Protein AF-A0A365P3J3-F1 (afdb_monomer)

Solvent-accessible surface area (backbone atoms only — not comparable to full-atom values): 4987 Å² total; per-residue (Å²): 133,80,88,69,74,53,51,79,74,48,73,48,77,46,69,47,99,87,66,49,78,41,58,31,37,36,19,47,33,75,55,99,86,45,53,24,37,37,33,28,46,79,90,37,84,74,49,77,43,71,53,41,52,15,77,87,78,61,50,82,38,75,79,90,57,91,59,64,54,40,72,67,61,69,50,68,70,69,84,119

Nearest PDB structures (foldseek):
  8oxh-assembly2_B  TM=5.139E-01  e=1.989E+00  Blumeria hordei
  4qn3-assembly1_A  TM=7.429E-01  e=9.033E+00  Influenza A virus (A/mallard/ALB/196/1996(H10N7))
  8oej-assembly1_D  TM=4.428E-01  e=2.469E+00  Pyrococcus abyssi

Radius of gyration: 14.74 Å; Cα contacts (8 Å, |Δi|>4): 128; chains: 1; bounding box: 42×31×33 Å

Organism: NCBI:txid37915

Mean predicted aligned error: 6.76 Å

Secondary structure (DSSP, 8-state):
----SSEEEEEEEEE-TTS-EEEEEEEEEEETTEEEEEEEETTEEEEEEE-EE-TTT--EE-S--SSS--HHHHHHTS--

pLDDT: mean 84.14, std 14.26, range [45.31, 96.12]

Sequence (80 aa):
MQDKPGQQLHSFETVTAEGDVILAETRLVVTAGVETVWQYERDRLADVRLAQRCLDCGDIVTPPAEGVTCWPCLNSSADL

Structure (mmCIF, N/CA/C/O backbone):
data_AF-A0A365P3J3-F1
#
_entry.id   AF-A0A365P3J3-F1
#
loop_
_atom_site.group_PDB
_atom_site.id
_atom_site.type_symbol
_atom_site.label_atom_id
_atom_site.label_alt_id
_atom_site.label_comp_id
_atom_site.label_asym_id
_atom_site.label_entity_id
_atom_site.label_seq_id
_atom_site.pdbx_PDB_ins_code
_atom_site.Cartn_x
_atom_site.Cartn_y
_atom_site.Cartn_z
_atom_site.occupancy
_atom_site.B_iso_or_equiv
_atom_site.auth_seq_id
_atom_site.auth_comp_id
_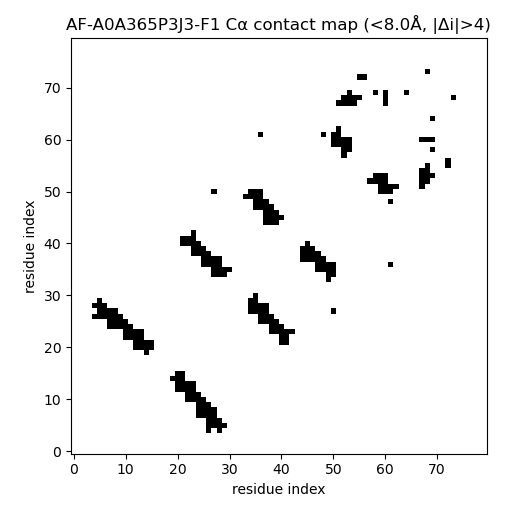atom_site.auth_asym_id
_atom_site.auth_atom_id
_atom_site.pdbx_PDB_model_num
ATOM 1 N N . MET A 1 1 ? -10.191 -16.905 10.147 1.00 51.31 1 MET A N 1
ATOM 2 C CA . MET A 1 1 ? -9.660 -15.829 9.284 1.00 51.31 1 MET A CA 1
ATOM 3 C C . MET A 1 1 ? -10.205 -16.051 7.884 1.00 51.31 1 MET A C 1
ATOM 5 O O . MET A 1 1 ? -10.437 -17.204 7.540 1.00 51.31 1 MET A O 1
ATOM 9 N N . GLN A 1 2 ? -10.444 -14.991 7.112 1.00 58.09 2 GLN A N 1
ATOM 10 C CA . GLN A 1 2 ? -10.493 -15.112 5.652 1.00 58.09 2 GLN A CA 1
ATOM 11 C C . GLN A 1 2 ? -9.059 -14.991 5.131 1.00 58.09 2 GLN A C 1
ATOM 13 O O . GLN A 1 2 ? -8.303 -14.166 5.648 1.00 58.09 2 GLN A O 1
ATOM 18 N N . ASP A 1 3 ? -8.694 -15.773 4.120 1.00 84.00 3 ASP A N 1
ATOM 19 C CA . ASP A 1 3 ? -7.390 -15.639 3.473 1.00 84.00 3 ASP A CA 1
ATOM 20 C C . ASP A 1 3 ? -7.380 -14.368 2.614 1.00 84.00 3 ASP A C 1
ATOM 22 O O . ASP A 1 3 ? -7.960 -14.316 1.527 1.00 84.00 3 ASP A O 1
ATOM 26 N N . LYS A 1 4 ? -6.759 -13.306 3.137 1.00 90.06 4 LYS A N 1
ATOM 27 C CA . LYS A 1 4 ? -6.626 -12.025 2.434 1.00 90.06 4 LYS A CA 1
ATOM 28 C C . LYS A 1 4 ? -5.637 -12.193 1.26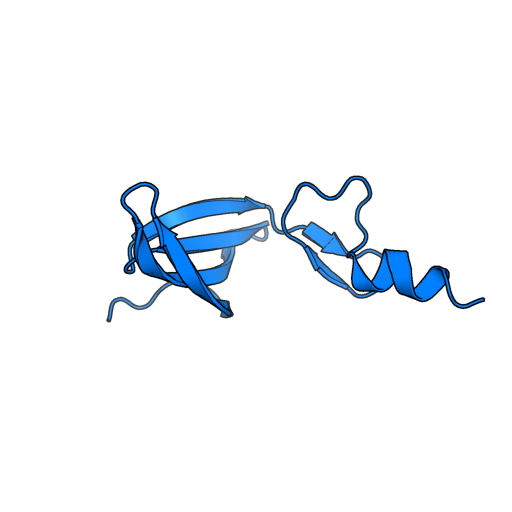7 1.00 90.06 4 LYS A C 1
ATOM 30 O O . LYS A 1 4 ? -4.518 -12.656 1.504 1.00 90.06 4 LYS A O 1
ATOM 35 N N . PRO A 1 5 ? -5.995 -11.821 0.023 1.00 94.00 5 PRO A N 1
ATOM 36 C CA . PRO A 1 5 ? -5.121 -11.983 -1.136 1.00 94.00 5 PRO A CA 1
ATOM 37 C C . PRO A 1 5 ? -3.795 -11.225 -1.001 1.00 94.00 5 PRO A C 1
ATOM 39 O O . PRO A 1 5 ? -3.696 -10.214 -0.305 1.00 94.00 5 PRO A O 1
ATOM 42 N N . GLY A 1 6 ? -2.782 -11.696 -1.730 1.00 93.69 6 GLY A N 1
ATOM 43 C CA . GLY A 1 6 ? -1.494 -11.015 -1.859 1.00 93.69 6 GLY A CA 1
ATOM 44 C C . GLY A 1 6 ? -0.537 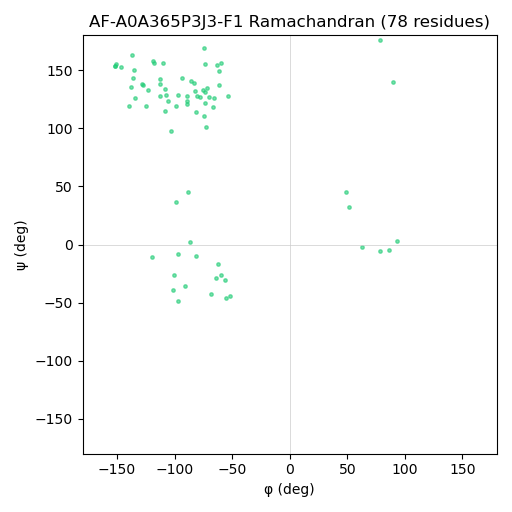-11.177 -0.675 1.00 93.69 6 GLY A C 1
ATOM 45 O O . GLY A 1 6 ? -0.857 -11.787 0.349 1.00 93.69 6 GLY A O 1
ATOM 46 N N . GLN A 1 7 ? 0.661 -10.619 -0.836 1.00 94.38 7 GLN A N 1
ATOM 47 C CA . GLN A 1 7 ? 1.716 -10.604 0.175 1.00 94.38 7 GLN A CA 1
ATOM 48 C C . GLN A 1 7 ? 1.456 -9.485 1.187 1.00 94.38 7 GLN A C 1
ATOM 50 O O . GLN A 1 7 ? 1.302 -8.330 0.807 1.00 94.38 7 GLN A O 1
ATOM 55 N N . GLN A 1 8 ? 1.465 -9.806 2.478 1.00 93.50 8 GLN A N 1
ATOM 56 C CA . GLN A 1 8 ? 1.422 -8.813 3.552 1.00 93.50 8 GLN A CA 1
ATOM 57 C C . GLN A 1 8 ? 2.706 -7.969 3.540 1.00 93.50 8 GLN A C 1
ATOM 59 O O . GLN A 1 8 ? 3.805 -8.522 3.547 1.00 93.50 8 GLN A O 1
ATOM 64 N N . LEU A 1 9 ? 2.561 -6.643 3.493 1.00 90.94 9 LEU A N 1
ATOM 65 C CA . LEU A 1 9 ? 3.670 -5.686 3.525 1.00 90.94 9 LEU A CA 1
ATOM 66 C C . LEU A 1 9 ? 3.889 -5.156 4.941 1.00 90.94 9 LEU A C 1
ATOM 68 O O . LEU A 1 9 ? 5.012 -5.147 5.438 1.00 90.94 9 LEU A O 1
ATOM 72 N N . HIS A 1 10 ? 2.810 -4.725 5.596 1.00 89.88 10 HIS A N 1
ATOM 73 C CA . HIS A 1 10 ? 2.867 -4.163 6.939 1.00 89.88 10 HIS A CA 1
ATOM 74 C C . HIS A 1 10 ? 1.567 -4.414 7.708 1.00 89.88 10 HIS A C 1
ATOM 76 O O . HIS A 1 10 ? 0.499 -4.556 7.111 1.00 89.88 10 HIS A O 1
ATOM 82 N N . SER A 1 11 ? 1.657 -4.423 9.036 1.00 93.00 11 SER A N 1
ATOM 83 C CA . SER A 1 11 ? 0.513 -4.420 9.949 1.00 93.00 11 SER A CA 1
ATOM 84 C C . SER A 1 11 ? 0.800 -3.462 11.090 1.00 93.00 11 SER A C 1
ATOM 86 O O . SER A 1 11 ? 1.908 -3.453 11.621 1.00 93.00 11 SER A O 1
ATOM 88 N N . PHE A 1 12 ? -0.191 -2.650 11.432 1.00 91.75 12 PHE A N 1
ATOM 89 C CA . PHE A 1 12 ? -0.047 -1.517 12.335 1.00 91.75 12 PHE A CA 1
ATOM 90 C C . PHE A 1 12 ? -1.368 -1.249 13.052 1.00 91.75 12 PHE A C 1
ATOM 92 O O . PHE A 1 12 ? -2.444 -1.554 12.536 1.00 91.75 12 PHE A O 1
ATOM 99 N N . GLU A 1 13 ? -1.288 -0.666 14.241 1.00 95.38 13 GLU A N 1
ATOM 100 C CA . GLU A 1 13 ? -2.462 -0.117 14.910 1.00 95.38 13 GLU A CA 1
ATOM 101 C C . GLU A 1 13 ? -2.737 1.294 14.376 1.00 95.38 13 GLU A C 1
ATOM 103 O O . GLU A 1 13 ? -1.815 2.078 14.149 1.00 95.38 13 GLU A O 1
ATOM 108 N N . THR A 1 14 ? -4.008 1.618 14.157 1.00 90.94 14 THR A N 1
ATOM 109 C CA . THR A 1 14 ? -4.463 2.958 13.764 1.00 90.94 14 THR A CA 1
ATOM 110 C C . THR A 1 14 ? -5.724 3.334 14.539 1.00 90.94 14 THR A C 1
ATOM 112 O O . THR A 1 14 ? -6.370 2.469 15.130 1.00 90.94 14 THR A O 1
ATOM 115 N N . VAL A 1 15 ? -6.064 4.621 14.568 1.00 92.50 15 VAL A N 1
ATOM 116 C CA . VAL A 1 15 ? -7.223 5.152 15.299 1.00 92.50 15 VAL A CA 1
ATOM 117 C C . VAL A 1 15 ? -8.310 5.546 14.300 1.00 92.50 15 VAL A C 1
ATOM 119 O O . VAL A 1 15 ? -8.032 6.265 13.339 1.00 92.50 15 VAL A O 1
ATOM 122 N N . THR A 1 16 ? -9.541 5.076 14.507 1.00 88.75 16 THR A N 1
ATOM 123 C CA . THR A 1 16 ? -10.688 5.439 13.659 1.00 88.75 16 THR A CA 1
ATOM 124 C C . THR A 1 16 ? -11.170 6.866 13.933 1.00 88.75 16 THR A C 1
ATOM 126 O O . THR A 1 16 ? -10.801 7.485 14.931 1.00 88.75 16 THR A O 1
ATOM 129 N N . ALA A 1 17 ? -12.052 7.395 13.077 1.00 88.12 17 ALA A N 1
ATOM 130 C CA . ALA A 1 17 ? -12.678 8.704 13.293 1.00 88.12 17 ALA A CA 1
ATOM 131 C C . ALA A 1 17 ? -13.494 8.771 14.603 1.00 88.12 17 ALA A C 1
ATOM 133 O O . ALA A 1 17 ? -13.643 9.839 15.192 1.00 88.12 17 ALA A O 1
ATOM 134 N N . GLU A 1 18 ? -13.989 7.625 15.072 1.00 92.44 18 GLU A N 1
ATOM 135 C CA . GLU A 1 18 ? -14.723 7.450 16.328 1.00 92.44 18 GLU A CA 1
ATOM 136 C C . GLU A 1 18 ? -13.806 7.342 17.562 1.00 92.44 18 GLU A C 1
ATOM 138 O O . GLU A 1 18 ? -14.297 7.391 18.689 1.00 92.44 18 GLU A O 1
ATOM 143 N N . GLY A 1 19 ? -12.487 7.212 17.369 1.00 93.50 19 GLY A N 1
ATOM 144 C CA . GLY A 1 19 ? -11.493 7.093 18.440 1.00 93.50 19 GLY A CA 1
ATOM 145 C C . GLY A 1 19 ? -11.135 5.660 18.853 1.00 93.50 19 GLY A C 1
ATOM 146 O O . GLY A 1 19 ? -10.324 5.488 19.764 1.00 93.50 19 GLY A O 1
ATOM 147 N N . ASP A 1 20 ? -11.686 4.633 18.198 1.00 94.50 20 ASP A N 1
ATOM 148 C CA . ASP A 1 20 ? -11.299 3.243 18.457 1.00 94.50 20 ASP A CA 1
ATOM 149 C C . ASP A 1 20 ? -9.895 2.959 17.905 1.00 94.50 20 ASP A C 1
ATOM 151 O O . ASP A 1 20 ? -9.612 3.248 16.741 1.00 94.50 20 ASP A O 1
ATOM 155 N N . VAL A 1 21 ? -9.046 2.286 18.687 1.00 95.75 21 VAL A N 1
ATOM 156 C CA . VAL A 1 21 ? -7.828 1.650 18.157 1.00 95.75 21 VAL A CA 1
ATOM 157 C C . VAL A 1 21 ? -8.215 0.376 17.404 1.00 95.75 21 VAL A C 1
ATOM 159 O O . VAL A 1 21 ? -9.002 -0.439 17.896 1.00 95.75 21 VAL A O 1
ATOM 162 N N . ILE A 1 22 ? -7.665 0.191 16.205 1.00 94.00 22 ILE A N 1
ATOM 163 C CA . ILE A 1 22 ? -7.917 -0.964 15.341 1.00 94.00 22 ILE A CA 1
ATOM 164 C C . ILE A 1 22 ? -6.621 -1.509 14.746 1.00 94.00 22 ILE A C 1
ATOM 166 O O . ILE A 1 22 ? -5.693 -0.756 14.462 1.00 94.00 22 ILE A O 1
ATOM 170 N N . LEU A 1 23 ? -6.591 -2.817 14.480 1.00 94.19 23 LEU A N 1
ATOM 171 C CA . LEU A 1 23 ? -5.557 -3.408 13.638 1.00 94.19 23 LEU A CA 1
ATOM 172 C C . LEU A 1 23 ? -5.877 -3.137 12.161 1.00 94.19 23 LEU A C 1
ATOM 174 O O . LEU A 1 23 ? -6.970 -3.465 11.677 1.00 94.19 23 LEU A O 1
ATOM 178 N N . ALA A 1 24 ? -4.894 -2.580 11.463 1.00 94.06 24 ALA A N 1
ATOM 179 C CA . ALA A 1 24 ? -4.868 -2.417 10.021 1.00 94.06 24 ALA A CA 1
ATOM 180 C C . ALA A 1 24 ? -3.682 -3.178 9.404 1.00 94.06 24 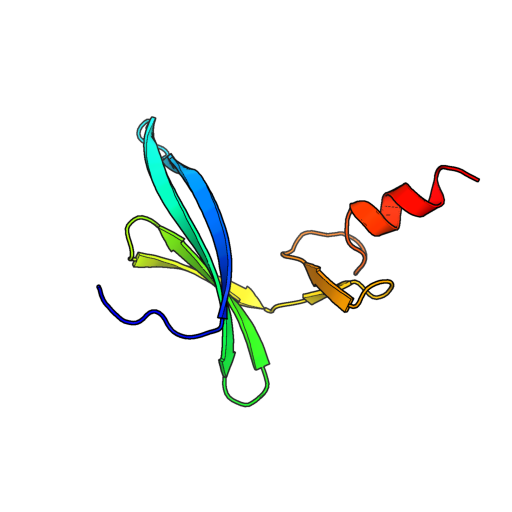ALA A C 1
ATOM 182 O O . ALA A 1 24 ? -2.687 -3.490 10.065 1.00 94.06 24 ALA A O 1
ATOM 183 N N . GLU A 1 25 ? -3.780 -3.491 8.115 1.00 94.69 25 GLU A N 1
ATOM 184 C CA . GLU A 1 25 ? -2.679 -4.073 7.346 1.00 94.69 25 GLU A CA 1
ATOM 185 C C . GLU A 1 25 ? -2.689 -3.609 5.890 1.00 94.69 25 GLU A C 1
ATOM 187 O O . GLU A 1 25 ? -3.743 -3.323 5.325 1.00 94.69 25 GLU A O 1
ATOM 192 N N . THR A 1 26 ? -1.515 -3.581 5.266 1.00 93.44 26 THR A N 1
ATOM 193 C CA . THR A 1 26 ? -1.360 -3.369 3.824 1.00 93.44 26 THR A CA 1
ATOM 194 C C . THR A 1 26 ? -0.822 -4.626 3.155 1.00 93.44 26 THR A C 1
ATOM 196 O O . THR A 1 26 ? 0.081 -5.292 3.670 1.00 93.44 26 THR A O 1
ATOM 199 N N . ARG A 1 27 ? -1.373 -4.962 1.984 1.00 94.69 27 ARG A N 1
ATOM 200 C CA . ARG A 1 27 ? -0.974 -6.129 1.185 1.00 94.69 27 ARG A CA 1
ATOM 201 C C . ARG A 1 27 ? -0.682 -5.733 -0.260 1.00 94.69 27 ARG A C 1
ATOM 203 O O . ARG A 1 27 ? -1.443 -4.970 -0.849 1.00 94.69 27 ARG A O 1
ATOM 210 N N . LEU A 1 28 ? 0.380 -6.288 -0.839 1.00 94.62 28 LEU A N 1
ATOM 211 C CA . LEU A 1 28 ? 0.650 -6.254 -2.275 1.00 94.62 28 LEU A CA 1
ATOM 212 C C . LEU A 1 28 ? -0.174 -7.343 -2.965 1.00 94.62 28 LEU A C 1
ATOM 214 O O . LEU A 1 28 ? 0.086 -8.534 -2.782 1.00 94.62 28 LEU A O 1
ATOM 218 N N . VAL A 1 29 ? -1.130 -6.936 -3.791 1.00 96.12 29 VAL A N 1
ATOM 219 C CA . VAL A 1 29 ? -1.940 -7.821 -4.632 1.00 96.12 29 VAL A CA 1
ATOM 220 C C . VAL A 1 29 ? -1.590 -7.564 -6.095 1.00 96.12 29 VAL A C 1
ATOM 222 O O . VAL A 1 29 ? -1.631 -6.423 -6.558 1.00 96.12 29 VAL A O 1
ATOM 225 N N . VAL A 1 30 ? -1.255 -8.627 -6.829 1.00 95.06 30 VAL A N 1
ATOM 226 C CA . VAL A 1 30 ? -0.928 -8.560 -8.260 1.00 95.06 30 VAL A CA 1
ATOM 227 C C . VAL A 1 30 ? -2.064 -9.189 -9.059 1.00 95.06 30 VAL A C 1
ATOM 229 O O . VAL A 1 30 ? -2.307 -10.390 -8.956 1.00 95.06 30 VAL A O 1
ATOM 232 N N . THR A 1 31 ? -2.748 -8.385 -9.872 1.00 94.69 31 THR A N 1
ATOM 233 C CA . THR A 1 31 ? -3.918 -8.808 -10.657 1.00 94.69 31 THR A CA 1
ATOM 234 C C . THR A 1 31 ? -3.675 -8.498 -12.128 1.00 94.69 31 THR A C 1
ATOM 236 O O . THR A 1 31 ? -3.468 -7.345 -12.490 1.00 94.69 31 TH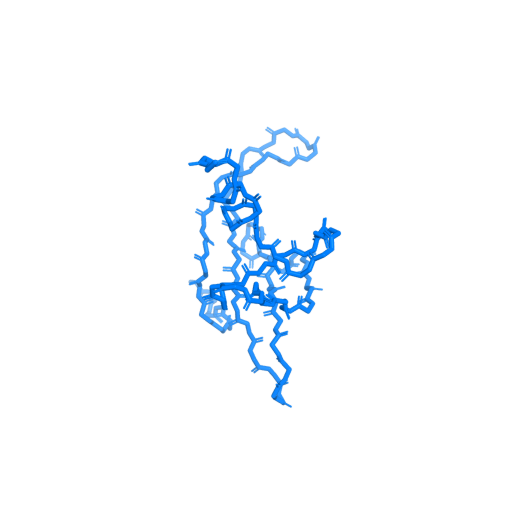R A O 1
ATOM 239 N N . ALA A 1 32 ? -3.678 -9.525 -12.987 1.00 94.25 32 ALA A N 1
ATOM 240 C CA . ALA A 1 32 ? -3.416 -9.396 -14.430 1.00 94.25 32 ALA A CA 1
ATOM 241 C C . ALA A 1 32 ? -2.116 -8.626 -14.785 1.00 94.25 32 ALA A C 1
ATOM 243 O O . ALA A 1 32 ? -2.048 -7.946 -15.805 1.00 94.25 32 ALA A O 1
ATOM 244 N N . GLY A 1 33 ? -1.085 -8.727 -13.936 1.00 91.44 33 GLY A N 1
ATOM 245 C CA . GLY A 1 33 ? 0.192 -8.017 -14.093 1.00 91.44 33 GLY A CA 1
ATOM 246 C C . GLY A 1 33 ? 0.227 -6.598 -13.509 1.00 91.44 33 GLY A C 1
ATOM 247 O O . GLY A 1 33 ? 1.292 -5.992 -13.487 1.00 91.44 33 GLY A O 1
ATOM 248 N N . VAL A 1 34 ? -0.894 -6.077 -12.999 1.00 91.62 34 VAL A N 1
ATOM 249 C CA . VAL A 1 34 ? -0.950 -4.791 -12.289 1.00 91.62 34 VAL A CA 1
ATOM 250 C C . VAL A 1 34 ? -0.699 -5.019 -10.800 1.00 91.62 34 VAL A C 1
ATOM 252 O O . VAL A 1 34 ? -1.420 -5.782 -10.154 1.00 91.62 34 VAL A O 1
ATOM 255 N N . GLU A 1 35 ? 0.309 -4.346 -10.249 1.00 92.88 35 GLU A N 1
ATOM 256 C CA . GLU A 1 35 ? 0.588 -4.328 -8.813 1.00 92.88 35 GLU A CA 1
ATOM 257 C C . GLU A 1 35 ? -0.296 -3.292 -8.094 1.00 92.88 35 GLU A C 1
ATOM 259 O O . GLU A 1 35 ? -0.397 -2.135 -8.507 1.00 92.88 35 GLU A O 1
ATOM 264 N N . THR A 1 36 ? -0.932 -3.694 -6.993 1.00 93.38 36 THR A N 1
ATOM 265 C CA . THR A 1 36 ? -1.810 -2.836 -6.179 1.00 93.38 36 THR A CA 1
ATOM 266 C C . THR A 1 36 ? -1.541 -3.019 -4.690 1.00 93.38 36 THR A C 1
ATOM 268 O O . THR A 1 36 ? -1.283 -4.133 -4.238 1.00 93.38 36 THR A O 1
ATOM 271 N N . VAL A 1 37 ? -1.624 -1.936 -3.915 1.00 93.81 37 VAL A N 1
ATOM 272 C CA . VAL A 1 37 ? -1.585 -1.968 -2.447 1.00 93.81 37 VAL A CA 1
ATOM 273 C C . VAL A 1 37 ? -3.015 -1.895 -1.925 1.00 93.81 37 VAL A C 1
ATOM 275 O O . VAL A 1 37 ? -3.728 -0.933 -2.202 1.00 93.81 37 VAL A O 1
ATOM 278 N N . TRP A 1 38 ? -3.434 -2.924 -1.194 1.00 95.00 38 TRP A N 1
ATOM 279 C CA . TRP A 1 38 ? -4.758 -3.034 -0.580 1.00 95.00 38 TRP A CA 1
ATOM 280 C C . TRP A 1 38 ? -4.615 -2.798 0.926 1.00 95.00 38 TRP A C 1
ATOM 282 O O . TRP A 1 38 ? -3.845 -3.508 1.576 1.00 95.00 38 TRP A O 1
ATOM 292 N N . GLN A 1 39 ? -5.341 -1.824 1.477 1.00 93.94 39 GLN A N 1
ATOM 293 C CA . GLN A 1 39 ? -5.402 -1.552 2.916 1.00 93.94 39 GLN A CA 1
ATOM 294 C C . GLN A 1 39 ? -6.638 -2.221 3.518 1.00 93.94 39 GLN A C 1
ATOM 296 O O . GLN A 1 39 ? -7.754 -2.020 3.038 1.00 93.94 39 GLN A O 1
ATOM 301 N N . TYR A 1 40 ? -6.440 -2.991 4.584 1.00 94.00 40 TYR A N 1
ATOM 302 C CA . TYR A 1 40 ? -7.508 -3.615 5.356 1.00 94.00 40 TYR A CA 1
ATOM 303 C C . TYR A 1 40 ? -7.592 -3.011 6.754 1.00 94.00 40 TYR A C 1
ATOM 305 O O . TYR A 1 40 ? -6.570 -2.779 7.392 1.00 94.00 40 TYR A O 1
ATOM 313 N N . GLU A 1 41 ? -8.812 -2.856 7.255 1.00 93.62 41 GLU A N 1
ATOM 314 C CA . GLU A 1 41 ? -9.146 -2.341 8.583 1.00 93.62 41 GLU A CA 1
ATOM 315 C C . GLU A 1 41 ? -10.209 -3.248 9.207 1.00 93.62 41 GLU A C 1
ATOM 317 O O . GLU A 1 41 ? -11.242 -3.507 8.585 1.00 93.62 41 GLU A O 1
ATOM 322 N N . ARG A 1 42 ? -9.969 -3.776 10.420 1.00 88.88 42 ARG A N 1
ATOM 323 C CA . ARG A 1 42 ? -10.881 -4.755 11.064 1.00 88.88 42 ARG A CA 1
ATOM 324 C C . ARG A 1 42 ? -11.265 -5.910 10.109 1.00 88.88 42 ARG A C 1
ATOM 326 O O . ARG A 1 42 ? -12.438 -6.249 9.960 1.00 88.88 42 ARG A O 1
ATOM 333 N N . ASP A 1 43 ? -10.264 -6.457 9.416 1.00 88.44 43 ASP A N 1
ATOM 334 C CA . ASP A 1 43 ? -10.353 -7.465 8.340 1.00 88.44 43 ASP A CA 1
ATOM 335 C C . ASP A 1 43 ? -11.108 -7.071 7.052 1.00 88.44 43 ASP A C 1
ATOM 337 O O . ASP A 1 43 ? -11.111 -7.849 6.096 1.00 88.44 43 ASP A O 1
ATOM 341 N N . ARG A 1 44 ? -11.687 -5.869 6.953 1.00 91.12 44 ARG A N 1
ATOM 342 C CA . ARG A 1 44 ? -12.400 -5.393 5.754 1.00 91.12 44 ARG A CA 1
ATOM 343 C C . ARG A 1 44 ? -11.475 -4.602 4.841 1.00 91.12 44 ARG A C 1
ATOM 345 O O . ARG A 1 44 ? -10.653 -3.839 5.328 1.00 91.12 44 ARG A O 1
ATOM 352 N N . LEU A 1 45 ? -11.637 -4.745 3.527 1.00 94.12 45 LEU A N 1
ATOM 353 C CA . LEU A 1 45 ? -10.947 -3.904 2.548 1.00 94.12 45 LEU A CA 1
ATOM 354 C C . LEU A 1 45 ? -11.452 -2.457 2.668 1.00 94.12 45 LEU A C 1
ATOM 356 O O . LEU A 1 45 ? -12.644 -2.216 2.478 1.00 94.12 45 LEU A O 1
ATOM 360 N N . ALA A 1 46 ? -10.554 -1.531 2.997 1.00 92.44 46 ALA A N 1
ATOM 361 C CA . ALA A 1 46 ? -10.848 -0.112 3.188 1.00 92.44 46 ALA A CA 1
ATOM 362 C C . ALA A 1 46 ? -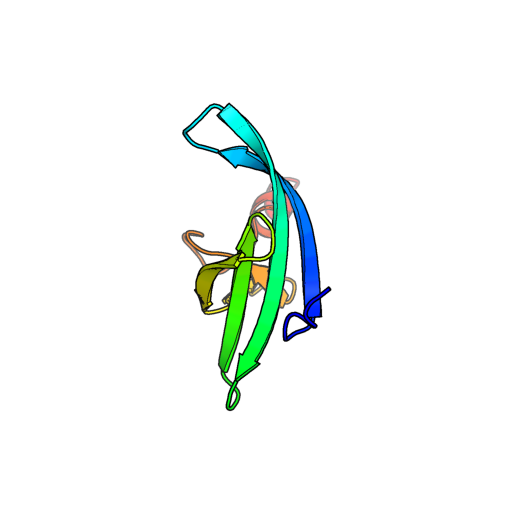10.441 0.733 1.969 1.00 92.44 46 ALA A C 1
ATOM 364 O O . ALA A 1 46 ? -11.173 1.639 1.581 1.00 92.44 46 ALA A O 1
ATO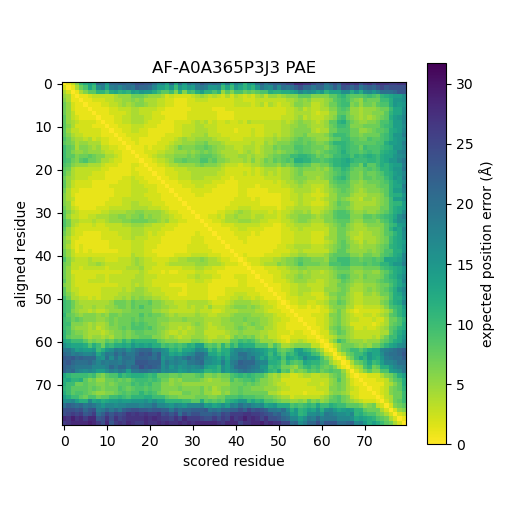M 365 N N . ASP A 1 47 ? -9.300 0.418 1.346 1.00 92.19 47 ASP A N 1
ATOM 366 C CA . ASP A 1 47 ? -8.732 1.192 0.234 1.00 92.19 47 ASP A CA 1
ATOM 367 C C . ASP A 1 47 ? -7.878 0.309 -0.701 1.00 92.19 47 ASP A C 1
ATOM 369 O O . ASP A 1 47 ? -7.323 -0.711 -0.282 1.00 92.19 47 ASP A O 1
ATOM 373 N N . VAL A 1 48 ? -7.769 0.704 -1.973 1.00 93.06 48 VAL A N 1
ATOM 374 C CA . VAL A 1 48 ? -6.947 0.060 -3.010 1.00 93.06 48 VAL A CA 1
ATOM 375 C C . VAL A 1 48 ? -6.269 1.130 -3.862 1.00 93.06 48 VAL A C 1
ATOM 377 O O . VAL A 1 48 ? -6.928 1.889 -4.570 1.00 93.06 48 VAL A O 1
ATOM 380 N N . ARG A 1 49 ? -4.933 1.133 -3.868 1.00 90.12 49 ARG A N 1
ATOM 381 C CA . ARG A 1 49 ? -4.105 2.031 -4.691 1.00 90.12 49 ARG A CA 1
ATOM 382 C C . ARG A 1 49 ? -3.259 1.224 -5.671 1.00 90.12 49 ARG A C 1
ATOM 384 O O . ARG A 1 49 ? -2.939 0.064 -5.412 1.00 90.12 49 ARG A O 1
ATOM 391 N N . LEU A 1 50 ? -2.842 1.836 -6.779 1.00 89.81 50 LEU A N 1
ATOM 392 C CA . LEU A 1 50 ? -1.739 1.291 -7.580 1.00 89.81 50 LEU A CA 1
ATOM 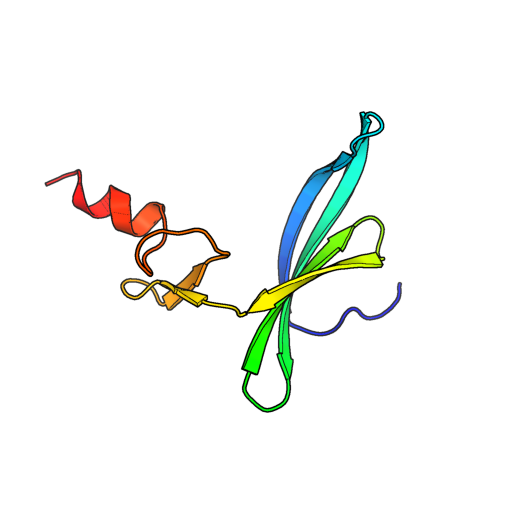393 C C . LEU A 1 50 ? -0.473 1.253 -6.717 1.00 89.81 50 LEU A C 1
ATOM 395 O O . LEU A 1 50 ? -0.190 2.212 -5.998 1.00 89.81 50 LEU A O 1
ATOM 399 N N . ALA A 1 51 ? 0.286 0.161 -6.791 1.00 88.81 51 ALA A N 1
ATOM 400 C CA . ALA A 1 51 ? 1.616 0.136 -6.204 1.00 88.81 51 ALA A CA 1
ATOM 401 C C . ALA A 1 51 ? 2.552 0.973 -7.083 1.00 88.81 51 ALA A C 1
ATOM 403 O O . ALA A 1 51 ? 2.597 0.801 -8.302 1.00 88.81 51 ALA A O 1
ATOM 404 N N . GLN A 1 52 ? 3.309 1.873 -6.465 1.00 85.88 52 GLN A N 1
ATOM 405 C CA . GLN A 1 52 ? 4.444 2.537 -7.096 1.00 85.88 52 GLN A CA 1
ATOM 406 C C . GLN A 1 52 ? 5.725 2.018 -6.445 1.00 85.88 52 GLN A C 1
ATOM 408 O O . GLN A 1 52 ? 5.695 1.527 -5.317 1.00 85.88 52 GLN A O 1
ATOM 413 N N . ARG A 1 53 ? 6.851 2.099 -7.155 1.00 86.19 53 ARG A N 1
ATOM 414 C CA . ARG A 1 53 ? 8.152 1.625 -6.670 1.00 86.19 53 ARG A CA 1
ATOM 415 C C . ARG A 1 53 ? 9.159 2.757 -6.697 1.00 86.19 53 ARG A C 1
ATOM 417 O O . ARG A 1 53 ? 9.249 3.447 -7.706 1.00 86.19 53 ARG A O 1
ATOM 424 N N . CYS A 1 54 ? 9.899 2.921 -5.605 1.00 86.06 54 CYS A N 1
ATOM 425 C CA . CYS A 1 54 ? 11.011 3.857 -5.509 1.00 86.06 54 CYS A CA 1
ATOM 426 C C . CYS A 1 54 ? 12.002 3.612 -6.657 1.00 86.06 54 CYS A C 1
ATOM 428 O O . CYS A 1 54 ? 12.442 2.478 -6.842 1.00 86.06 54 CYS A O 1
ATOM 430 N N . LEU A 1 55 ? 12.365 4.651 -7.409 1.00 85.69 55 LEU A N 1
ATOM 431 C CA . LEU A 1 55 ? 13.315 4.537 -8.521 1.00 85.69 55 LEU A CA 1
ATOM 432 C C . LEU A 1 55 ? 14.720 4.125 -8.056 1.00 85.69 55 LEU A C 1
ATOM 434 O O . LEU A 1 55 ? 15.431 3.457 -8.803 1.00 85.69 55 LEU A O 1
ATOM 438 N N . ASP A 1 56 ? 15.088 4.481 -6.825 1.00 87.38 56 ASP A N 1
ATOM 439 C CA . ASP A 1 56 ? 16.441 4.307 -6.292 1.00 87.38 56 ASP A CA 1
ATOM 440 C C . ASP A 1 56 ? 16.645 2.961 -5.566 1.00 87.38 56 ASP A C 1
ATOM 442 O O . ASP A 1 56 ? 17.710 2.358 -5.683 1.00 87.38 56 ASP A O 1
ATOM 446 N N . CYS A 1 57 ? 15.630 2.451 -4.850 1.00 87.50 57 CYS A N 1
ATOM 447 C CA . CYS A 1 57 ? 15.713 1.175 -4.110 1.00 87.50 57 CYS A CA 1
ATOM 448 C C . CYS A 1 57 ? 14.709 0.087 -4.542 1.00 87.50 57 CYS A C 1
ATOM 450 O O . CYS A 1 57 ? 14.837 -1.060 -4.120 1.00 87.50 57 CYS A O 1
ATOM 452 N N . GLY A 1 58 ? 13.706 0.404 -5.367 1.00 86.25 58 GLY A N 1
ATOM 453 C CA . GLY A 1 58 ? 12.671 -0.542 -5.812 1.00 86.25 58 GLY A CA 1
ATOM 454 C C . GLY A 1 58 ? 11.552 -0.846 -4.801 1.00 86.25 58 GLY A C 1
ATOM 455 O O . GLY A 1 58 ? 10.586 -1.531 -5.166 1.00 86.25 58 GLY A O 1
ATOM 456 N N . ASP A 1 59 ? 11.648 -0.333 -3.567 1.00 85.19 59 ASP A N 1
ATOM 457 C CA . ASP A 1 59 ? 10.642 -0.512 -2.510 1.00 85.19 59 ASP A CA 1
ATOM 458 C C . ASP A 1 59 ? 9.282 0.078 -2.885 1.00 85.19 59 ASP A C 1
ATOM 460 O O . ASP A 1 59 ? 9.184 1.084 -3.589 1.00 85.19 59 ASP A O 1
ATOM 464 N N . ILE A 1 60 ? 8.217 -0.533 -2.368 1.00 84.56 60 ILE A N 1
ATOM 465 C CA . ILE A 1 60 ? 6.841 -0.108 -2.630 1.00 84.56 60 ILE A CA 1
ATOM 466 C C . ILE A 1 60 ? 6.544 1.181 -1.863 1.00 84.56 60 ILE A C 1
ATOM 468 O O . ILE A 1 60 ? 6.598 1.213 -0.634 1.00 84.56 60 ILE A O 1
ATOM 472 N N . VAL A 1 61 ? 6.171 2.227 -2.596 1.00 79.00 61 VAL A N 1
ATOM 473 C CA . VAL A 1 61 ? 5.713 3.505 -2.047 1.00 79.00 61 VAL A CA 1
ATOM 474 C C . VAL A 1 61 ? 4.213 3.662 -2.274 1.00 79.00 61 VAL A C 1
ATOM 476 O O . VAL A 1 61 ? 3.694 3.412 -3.363 1.00 79.00 61 VAL A O 1
ATOM 479 N N . THR A 1 62 ? 3.501 4.086 -1.232 1.00 67.69 62 THR A N 1
ATOM 480 C CA . THR A 1 62 ? 2.103 4.512 -1.338 1.00 67.69 62 THR A CA 1
ATOM 481 C C . THR A 1 62 ? 2.051 6.010 -1.646 1.00 67.69 62 THR A C 1
ATOM 483 O O . THR A 1 62 ? 2.655 6.779 -0.893 1.00 67.69 62 THR A O 1
ATOM 486 N N . PRO A 1 63 ? 1.325 6.460 -2.686 1.00 58.88 63 PRO A N 1
ATOM 487 C CA . PRO A 1 63 ? 1.157 7.888 -2.957 1.00 58.88 63 PRO A CA 1
ATOM 488 C C . PRO A 1 63 ? 0.412 8.608 -1.810 1.00 58.88 63 PRO A C 1
ATOM 490 O O . PRO A 1 63 ? -0.379 7.959 -1.108 1.00 58.88 63 PRO A O 1
ATOM 493 N N . PRO A 1 64 ? 0.618 9.933 -1.634 1.00 51.06 64 PRO A N 1
ATOM 494 C CA . PRO A 1 64 ? 1.229 10.860 -2.595 1.00 51.06 64 PRO A CA 1
ATOM 495 C C . PRO A 1 64 ? 2.686 11.240 -2.263 1.00 51.06 64 PRO A C 1
ATOM 497 O O . PRO A 1 64 ? 2.939 12.164 -1.495 1.00 51.06 64 PRO A O 1
ATOM 500 N N . ALA A 1 65 ? 3.650 10.571 -2.900 1.00 47.84 65 ALA A N 1
ATOM 501 C CA . ALA A 1 65 ? 5.011 11.089 -3.016 1.00 47.84 65 ALA A CA 1
ATOM 502 C C . ALA A 1 65 ? 5.101 11.952 -4.287 1.00 47.84 65 ALA A C 1
ATOM 504 O O . ALA A 1 65 ? 4.829 11.467 -5.389 1.00 47.84 65 ALA A O 1
ATOM 505 N N . GLU A 1 66 ? 5.451 13.232 -4.145 1.00 47.97 66 GLU A N 1
ATOM 506 C CA . GLU A 1 66 ? 5.856 14.054 -5.288 1.00 47.97 66 GLU A CA 1
ATOM 507 C C . GLU A 1 66 ? 7.274 13.637 -5.699 1.00 47.97 66 GLU A C 1
ATOM 509 O O . GLU A 1 66 ? 8.237 13.849 -4.967 1.00 47.97 66 GLU A O 1
ATOM 514 N N . GLY A 1 67 ? 7.385 12.995 -6.864 1.00 56.97 67 GLY A N 1
ATOM 515 C CA . GLY A 1 67 ? 8.581 12.243 -7.247 1.00 56.97 67 GLY A CA 1
ATOM 516 C C . GLY A 1 67 ? 8.494 10.780 -6.801 1.00 56.97 67 GLY A C 1
ATOM 517 O O . GLY A 1 67 ? 8.002 10.455 -5.724 1.00 56.97 67 GLY A O 1
ATOM 518 N N . VAL A 1 68 ? 8.956 9.866 -7.656 1.00 71.38 68 VAL A N 1
ATOM 519 C CA . VAL A 1 68 ? 8.790 8.414 -7.459 1.00 71.38 68 VAL A CA 1
ATOM 520 C C . VAL A 1 68 ? 9.946 7.832 -6.625 1.00 71.38 68 VAL A C 1
ATOM 522 O O . VAL A 1 68 ? 10.514 6.798 -6.959 1.00 71.38 68 VAL A O 1
ATOM 525 N N . THR A 1 69 ? 10.303 8.509 -5.532 1.00 82.50 69 THR A N 1
ATOM 526 C CA . THR A 1 69 ? 11.386 8.127 -4.612 1.00 82.50 69 THR A CA 1
ATOM 527 C C . THR A 1 69 ? 10.845 8.096 -3.181 1.00 82.50 69 THR A C 1
ATOM 529 O O . THR A 1 69 ? 10.061 8.954 -2.780 1.00 82.50 69 THR A O 1
ATOM 532 N N . CYS A 1 70 ? 11.218 7.080 -2.399 1.00 82.00 70 CYS A N 1
ATOM 533 C CA . CYS A 1 70 ? 10.763 6.939 -1.016 1.00 82.00 70 CYS A CA 1
ATOM 534 C C . CYS A 1 70 ? 11.454 7.951 -0.082 1.00 82.00 70 CYS A C 1
ATOM 536 O O . CYS A 1 70 ? 12.573 8.387 -0.349 1.00 82.00 70 CYS A O 1
ATOM 538 N N . TRP A 1 71 ? 10.818 8.291 1.049 1.00 79.06 71 TRP A N 1
ATOM 539 C CA . TRP A 1 71 ? 11.400 9.216 2.038 1.00 79.06 71 TRP A CA 1
ATOM 540 C C . TRP A 1 71 ? 12.833 8.823 2.463 1.00 79.06 71 TRP A C 1
ATOM 542 O O . TRP A 1 71 ? 13.684 9.712 2.475 1.00 79.06 71 TRP A O 1
ATOM 552 N N . PRO A 1 72 ? 13.157 7.536 2.741 1.00 81.25 72 PRO A N 1
ATOM 553 C CA . PRO A 1 72 ? 14.532 7.125 3.034 1.00 81.25 72 PRO A CA 1
ATOM 554 C C . PRO A 1 72 ? 15.539 7.501 1.942 1.00 81.25 72 PRO A C 1
ATOM 556 O O . PRO A 1 72 ? 16.578 8.072 2.256 1.00 81.25 72 PRO A O 1
ATOM 559 N N . CYS A 1 73 ? 15.223 7.250 0.667 1.00 83.38 73 CYS A N 1
ATOM 560 C CA . CYS A 1 73 ? 16.116 7.584 -0.442 1.00 83.38 73 CYS A CA 1
ATOM 561 C C . CYS A 1 73 ? 16.250 9.102 -0.640 1.00 83.38 73 CYS A C 1
ATOM 563 O O . CYS A 1 73 ? 17.377 9.578 -0.750 1.00 83.38 73 CYS A O 1
ATOM 565 N N . LEU A 1 74 ? 15.146 9.864 -0.562 1.00 81.75 74 LEU A N 1
ATOM 566 C CA . LEU A 1 74 ? 15.157 11.338 -0.638 1.00 81.75 74 LEU A CA 1
ATOM 567 C C . LEU A 1 74 ? 16.058 11.995 0.422 1.00 81.75 74 LEU A C 1
ATOM 569 O O . LEU A 1 74 ? 16.591 13.078 0.187 1.00 81.75 74 LEU A O 1
ATOM 573 N N . ASN A 1 75 ? 16.206 11.358 1.586 1.00 74.25 75 ASN A N 1
ATOM 574 C CA . ASN A 1 75 ? 16.946 11.913 2.721 1.00 74.25 75 ASN A CA 1
ATOM 575 C C . ASN A 1 75 ? 18.360 11.330 2.851 1.00 74.25 75 ASN A C 1
ATOM 577 O O . ASN A 1 75 ? 19.262 12.032 3.292 1.00 74.25 75 ASN A O 1
ATOM 581 N N . SER A 1 76 ? 18.611 10.108 2.367 1.00 65.38 76 SER A N 1
ATOM 582 C CA . SER A 1 76 ? 19.972 9.546 2.277 1.00 65.38 76 SER A CA 1
ATOM 583 C C . SER A 1 76 ? 20.916 10.333 1.355 1.00 65.38 76 SER A C 1
ATOM 585 O O . SER A 1 76 ? 22.131 10.196 1.457 1.00 65.38 76 SER A O 1
ATOM 587 N N . SER A 1 77 ? 20.372 11.188 0.483 1.00 55.31 77 SER A N 1
ATOM 588 C CA . SER A 1 77 ? 21.122 12.147 -0.337 1.00 55.31 77 SER A CA 1
ATOM 589 C C . SER A 1 77 ? 21.409 13.492 0.352 1.00 55.31 77 SER A C 1
ATOM 591 O O . SER A 1 77 ? 21.980 14.370 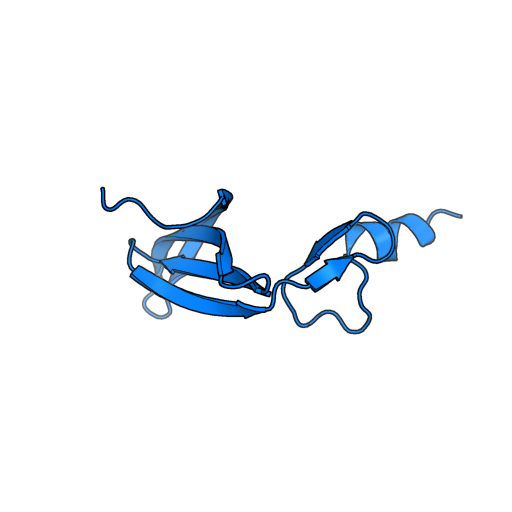-0.288 1.00 55.31 77 SER A O 1
ATOM 593 N N . ALA A 1 78 ? 21.010 13.683 1.617 1.00 53.06 78 ALA A N 1
ATOM 594 C CA . ALA A 1 78 ? 21.222 14.925 2.372 1.00 53.06 78 ALA A CA 1
ATOM 595 C C . ALA A 1 78 ? 22.459 14.906 3.300 1.00 53.06 78 ALA A C 1
ATOM 597 O O . ALA A 1 78 ? 22.823 15.952 3.831 1.00 53.06 78 ALA A O 1
ATOM 598 N N . ASP A 1 79 ? 23.110 13.749 3.475 1.00 47.44 79 ASP A N 1
ATOM 599 C CA . ASP A 1 79 ? 24.293 13.547 4.335 1.00 47.44 79 ASP A CA 1
ATOM 600 C C . ASP A 1 79 ? 25.632 13.560 3.540 1.00 47.44 79 ASP A C 1
ATOM 602 O O . ASP A 1 79 ? 26.548 12.788 3.840 1.00 47.44 79 ASP A O 1
ATOM 606 N N . LEU A 1 80 ? 25.750 14.411 2.504 1.00 45.31 80 LEU A N 1
ATOM 607 C CA . LEU A 1 80 ? 26.947 14.575 1.647 1.00 45.31 80 LEU A CA 1
ATOM 608 C C . LEU A 1 80 ? 27.342 16.049 1.438 1.00 45.31 80 LEU A C 1
ATOM 610 O O . LEU A 1 80 ? 26.456 16.848 1.063 1.00 45.31 80 LEU A O 1
#

Foldseek 3Di:
DPPDAAAWDDWDWDADPVGDIWIKTWGWHADPNFTWIFIDTPNHTDDIGGWAAAPVPRDTDDDDDPHRHDPVVVCVVVPD